Protein AF-A0A821ETH1-F1 (afdb_monomer_lite)

Secondary structure (DSSP, 8-state):
----TT-------TTSSS-HHHHHHHHHHHHHHHHHH--SHHHHHHHHHHHHHHHHHTT--HHHHHHHHHHHHHHHHHHHHHHHHHTTS--PPPP-----SHHHHHHHHHHTT-

Foldseek 3Di:
DDDDPPDPLDDAAPPDPDDPVVVLVVLLVQLLVLVVPDDDPVSSVVSLVVNLVSNVVSVDDNVSNVVSNVVSVVVNVVVVVVVVVVVVDDPDDDDDDDDPPPVVVVVVVVVVVD

pLDDT: mean 89.68, std 9.9, range [60.81, 97.56]

Structure (mmCIF, N/CA/C/O backbone):
data_AF-A0A821ETH1-F1
#
_entry.id   AF-A0A821ETH1-F1
#
loop_
_atom_site.group_PDB
_atom_site.id
_atom_site.type_symbol
_atom_site.label_atom_id
_atom_site.label_alt_id
_atom_site.label_comp_id
_atom_site.label_asym_id
_atom_site.label_entity_id
_atom_site.label_seq_id
_atom_site.pdbx_PDB_ins_code
_atom_site.Cartn_x
_atom_site.Cartn_y
_atom_site.Cartn_z
_atom_site.occupancy
_atom_site.B_iso_or_equiv
_atom_site.auth_seq_id
_atom_site.auth_comp_id
_atom_site.auth_asym_id
_atom_site.auth_atom_id
_atom_site.pdbx_PDB_model_num
ATOM 1 N N . MET A 1 1 ? 5.131 12.050 1.737 1.00 82.38 1 MET A N 1
ATOM 2 C CA . MET A 1 1 ? 5.680 11.033 2.667 1.00 82.38 1 MET A CA 1
ATOM 3 C C . MET A 1 1 ? 7.197 11.187 2.738 1.00 82.38 1 MET A C 1
ATOM 5 O O . MET A 1 1 ? 7.834 11.238 1.694 1.00 82.38 1 MET A O 1
ATOM 9 N N . TYR A 1 2 ? 7.792 11.306 3.931 1.00 88.44 2 TYR A N 1
ATOM 10 C CA . TYR A 1 2 ? 9.250 11.473 4.041 1.00 88.44 2 TYR A CA 1
ATOM 11 C C . TYR A 1 2 ? 9.997 10.188 3.641 1.00 88.44 2 TYR A C 1
ATOM 13 O O . TYR A 1 2 ? 9.621 9.086 4.049 1.00 88.44 2 TYR A O 1
ATO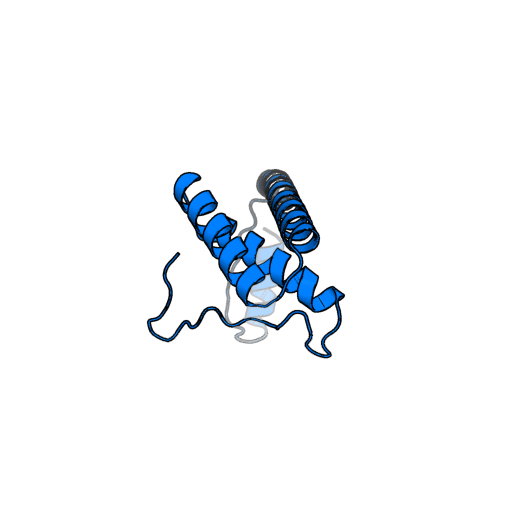M 21 N N . ARG A 1 3 ? 11.068 10.342 2.856 1.00 90.31 3 ARG A N 1
ATOM 22 C CA . ARG A 1 3 ? 11.982 9.278 2.418 1.00 90.31 3 ARG A CA 1
ATOM 23 C C . ARG A 1 3 ? 13.389 9.626 2.881 1.00 90.31 3 ARG A C 1
ATOM 25 O O . ARG A 1 3 ? 13.792 10.784 2.821 1.00 90.31 3 ARG A O 1
ATOM 32 N N . LYS A 1 4 ? 14.137 8.626 3.343 1.00 93.81 4 LYS A N 1
ATOM 33 C CA . LYS A 1 4 ? 15.552 8.811 3.683 1.00 93.81 4 LYS A CA 1
ATOM 34 C C . LYS A 1 4 ? 16.368 9.067 2.406 1.00 93.81 4 LYS A C 1
ATOM 36 O O . LYS A 1 4 ? 15.976 8.555 1.358 1.00 93.81 4 LYS A O 1
ATOM 41 N N . PRO A 1 5 ? 17.514 9.768 2.494 1.00 93.69 5 PRO A N 1
ATOM 42 C CA . PRO A 1 5 ? 18.394 9.993 1.341 1.00 93.69 5 PRO A CA 1
ATOM 43 C C . PRO A 1 5 ? 18.853 8.701 0.649 1.00 93.69 5 PRO A C 1
ATOM 45 O O . PRO A 1 5 ? 19.085 8.687 -0.549 1.00 93.69 5 PRO A O 1
ATOM 48 N N . THR A 1 6 ? 18.927 7.593 1.390 1.00 94.00 6 THR A N 1
ATOM 49 C CA . THR A 1 6 ? 19.308 6.266 0.885 1.00 94.00 6 THR A CA 1
ATOM 50 C C . THR A 1 6 ? 18.164 5.495 0.218 1.00 94.00 6 THR A C 1
ATOM 52 O O . THR A 1 6 ? 18.338 4.341 -0.170 1.00 94.00 6 THR A O 1
ATOM 55 N N . HIS A 1 7 ? 16.965 6.073 0.109 1.00 92.81 7 HIS A N 1
ATOM 56 C CA . HIS A 1 7 ? 15.826 5.378 -0.476 1.00 92.81 7 HIS A CA 1
ATOM 57 C C . HIS A 1 7 ? 15.923 5.336 -2.006 1.00 92.81 7 HIS A C 1
ATOM 59 O O . HIS A 1 7 ? 15.648 6.321 -2.682 1.00 92.81 7 HIS A O 1
ATOM 65 N N . THR A 1 8 ? 16.248 4.163 -2.544 1.00 92.75 8 THR A N 1
ATOM 66 C CA . THR A 1 8 ? 16.438 3.935 -3.987 1.00 92.75 8 THR A CA 1
ATOM 67 C C . THR A 1 8 ? 15.143 3.669 -4.758 1.00 92.75 8 THR A C 1
ATOM 69 O O . THR A 1 8 ? 15.150 3.671 -5.983 1.00 92.75 8 THR A O 1
ATOM 72 N N . GLY A 1 9 ? 14.028 3.396 -4.071 1.00 91.19 9 GLY A N 1
ATOM 73 C CA . GLY A 1 9 ? 12.781 2.962 -4.717 1.00 91.19 9 GLY A CA 1
ATOM 74 C C . GLY A 1 9 ? 12.826 1.531 -5.276 1.00 91.19 9 GLY A C 1
ATOM 75 O O . GLY A 1 9 ? 11.921 1.122 -6.004 1.00 91.19 9 GLY A O 1
ATOM 76 N N . LEU A 1 10 ? 13.855 0.751 -4.935 1.00 94.25 10 LEU A N 1
ATOM 77 C CA . LEU A 1 10 ? 13.930 -0.656 -5.307 1.00 94.25 10 LEU A CA 1
ATOM 78 C C . LEU A 1 10 ? 13.005 -1.491 -4.411 1.00 94.25 10 LEU A C 1
ATOM 80 O O . LEU A 1 10 ? 13.114 -1.474 -3.183 1.00 94.25 10 LEU A O 1
ATOM 84 N N . TYR A 1 11 ? 12.102 -2.232 -5.042 1.00 95.06 11 TYR A N 1
ATOM 85 C CA . TYR A 1 11 ? 11.234 -3.221 -4.415 1.00 95.06 11 TYR A CA 1
ATOM 86 C C . TYR A 1 11 ? 11.506 -4.600 -5.032 1.00 95.06 11 TYR A C 1
ATOM 88 O O . TYR A 1 11 ? 12.459 -4.799 -5.782 1.00 95.06 11 TYR A O 1
ATOM 96 N N . LEU A 1 12 ? 10.675 -5.592 -4.705 1.00 94.81 12 LEU A N 1
ATOM 97 C CA . LEU A 1 12 ? 10.743 -6.894 -5.362 1.00 94.81 12 LEU A CA 1
ATOM 98 C C . LEU A 1 12 ? 10.455 -6.755 -6.847 1.00 94.81 12 LEU A C 1
ATOM 100 O O . LEU A 1 12 ? 9.335 -6.406 -7.206 1.00 94.81 12 LEU A O 1
ATOM 104 N N . LEU A 1 13 ? 11.426 -7.112 -7.679 1.00 96.38 13 LEU A N 1
ATOM 105 C CA . LEU A 1 13 ? 11.270 -7.130 -9.127 1.00 96.38 13 LEU A CA 1
ATOM 106 C C . LEU A 1 13 ? 10.162 -8.093 -9.555 1.00 96.38 13 LEU A C 1
ATOM 108 O O . LEU A 1 13 ? 9.985 -9.170 -8.966 1.00 96.38 13 LEU A O 1
ATOM 112 N N . TRP A 1 14 ? 9.439 -7.734 -10.613 1.00 96.31 14 TRP A N 1
ATOM 113 C CA . TRP A 1 14 ? 8.376 -8.572 -11.161 1.00 96.31 14 TRP A CA 1
ATOM 114 C C . TRP A 1 14 ? 8.877 -9.939 -11.642 1.00 96.31 14 TRP A C 1
ATOM 116 O O . TRP A 1 14 ? 8.176 -10.936 -11.443 1.00 96.31 14 TRP A O 1
ATOM 126 N N . ASP A 1 15 ? 10.099 -10.012 -12.163 1.00 95.00 15 ASP A N 1
ATOM 127 C CA . ASP A 1 15 ? 10.691 -11.240 -12.714 1.00 95.00 15 ASP A CA 1
ATOM 128 C C . ASP A 1 15 ? 11.467 -12.071 -11.686 1.00 95.00 15 ASP A C 1
ATOM 130 O O . ASP A 1 15 ? 11.960 -13.151 -11.990 1.00 95.00 15 ASP A O 1
ATOM 134 N N . SER A 1 16 ? 11.535 -11.617 -10.430 1.00 94.88 16 SER A N 1
ATOM 135 C CA . SER A 1 16 ? 12.137 -12.413 -9.352 1.00 94.88 16 SER A CA 1
ATOM 136 C C . SER A 1 16 ? 11.401 -13.745 -9.152 1.00 94.88 16 SER A C 1
ATOM 138 O O . SER A 1 16 ? 10.183 -13.816 -9.326 1.00 94.88 16 SER A O 1
ATOM 140 N N . ASN A 1 17 ? 12.090 -14.780 -8.664 1.00 95.69 17 ASN A N 1
ATOM 141 C CA . ASN A 1 17 ? 11.487 -16.087 -8.347 1.00 95.69 17 ASN A CA 1
ATOM 142 C C . ASN A 1 17 ? 10.566 -16.071 -7.098 1.00 95.69 17 ASN A C 1
ATOM 144 O O . ASN A 1 17 ? 10.273 -17.096 -6.491 1.00 95.69 17 ASN A O 1
ATOM 148 N N . GLN A 1 18 ? 10.123 -14.892 -6.659 1.00 95.19 18 GLN A N 1
ATOM 149 C CA . GLN A 1 18 ? 9.201 -14.758 -5.541 1.00 95.19 18 GLN A CA 1
ATOM 150 C C . GLN A 1 18 ? 7.754 -14.974 -5.999 1.00 95.19 18 GLN A C 1
ATOM 152 O O . GLN A 1 18 ? 7.340 -14.534 -7.081 1.00 95.19 18 GLN A O 1
ATOM 157 N N . SER A 1 19 ? 6.961 -15.590 -5.122 1.00 95.88 19 SER A N 1
ATOM 158 C CA . SER A 1 19 ? 5.549 -15.871 -5.360 1.00 95.88 19 SER A CA 1
ATOM 159 C C . SER A 1 19 ? 4.767 -14.617 -5.775 1.00 95.88 19 SER A C 1
ATOM 161 O O . SER A 1 19 ? 4.923 -13.520 -5.225 1.00 95.88 19 SER A O 1
ATOM 163 N N . ARG A 1 20 ? 3.854 -14.783 -6.742 1.00 94.62 20 ARG A N 1
ATOM 164 C CA . ARG A 1 20 ? 2.981 -13.695 -7.219 1.00 94.62 20 ARG A CA 1
ATOM 165 C C . ARG A 1 20 ? 2.129 -13.117 -6.088 1.00 94.62 20 ARG A C 1
ATOM 167 O O . ARG A 1 20 ? 1.930 -11.907 -6.034 1.00 94.62 20 ARG A O 1
ATOM 174 N N . ARG A 1 21 ? 1.692 -13.959 -5.145 1.00 95.44 21 ARG A N 1
ATOM 175 C CA . ARG A 1 21 ? 0.920 -13.540 -3.966 1.00 95.44 21 ARG A CA 1
ATOM 176 C C . ARG A 1 21 ? 1.671 -12.508 -3.127 1.00 95.44 21 ARG A C 1
ATOM 178 O O . ARG A 1 21 ? 1.070 -11.516 -2.725 1.00 95.44 21 ARG A O 1
ATOM 185 N N . TYR A 1 22 ? 2.971 -12.704 -2.913 1.00 96.12 22 TYR A N 1
ATOM 186 C CA . TYR A 1 22 ? 3.790 -11.757 -2.160 1.00 96.12 22 TYR A CA 1
ATOM 187 C C . TYR A 1 22 ? 3.920 -10.416 -2.895 1.00 96.12 22 TYR A C 1
ATOM 189 O O . TYR A 1 22 ? 3.728 -9.360 -2.299 1.00 96.12 22 TYR A O 1
ATOM 197 N N . LYS A 1 23 ? 4.156 -10.447 -4.212 1.00 95.62 23 LYS A N 1
ATOM 198 C CA . LYS A 1 23 ? 4.240 -9.246 -5.066 1.00 95.62 23 LYS A CA 1
ATOM 199 C C . LYS A 1 23 ? 2.935 -8.441 -5.069 1.00 95.62 23 LYS A C 1
ATOM 201 O O . LYS A 1 23 ? 2.954 -7.221 -4.948 1.00 95.62 23 LYS A O 1
ATOM 206 N N . LEU A 1 24 ? 1.787 -9.118 -5.132 1.00 96.12 24 LEU A N 1
ATOM 207 C CA . LEU A 1 24 ? 0.474 -8.474 -5.007 1.00 96.12 24 LEU A CA 1
ATOM 208 C C . LEU A 1 24 ? 0.254 -7.896 -3.599 1.00 96.12 24 LEU A C 1
ATOM 210 O O . LEU A 1 24 ? -0.254 -6.785 -3.453 1.00 96.12 24 LEU A O 1
ATOM 214 N N . GLY A 1 25 ? 0.663 -8.630 -2.561 1.00 96.44 25 GLY A N 1
ATOM 215 C CA . GLY A 1 25 ? 0.620 -8.171 -1.171 1.00 96.44 25 GLY A CA 1
ATOM 216 C C . GLY A 1 25 ? 1.489 -6.938 -0.915 1.00 96.44 25 GLY A C 1
ATOM 217 O O . GLY A 1 25 ? 1.092 -6.057 -0.149 1.00 96.44 25 GLY A O 1
ATOM 218 N N . LEU A 1 26 ? 2.628 -6.826 -1.604 1.00 96.81 26 LEU A N 1
ATOM 219 C CA . LEU A 1 26 ? 3.502 -5.656 -1.552 1.00 96.81 26 LEU A CA 1
ATOM 220 C C . LEU A 1 26 ? 2.772 -4.400 -2.035 1.00 96.81 26 LEU A C 1
ATOM 222 O O . LEU A 1 26 ? 2.765 -3.400 -1.320 1.00 96.81 26 LEU A O 1
ATOM 226 N N . ILE A 1 27 ? 2.091 -4.462 -3.186 1.00 97.25 27 ILE A N 1
ATOM 227 C CA . ILE A 1 27 ? 1.330 -3.318 -3.718 1.00 97.25 27 ILE A CA 1
ATOM 228 C C . ILE A 1 27 ? 0.264 -2.877 -2.709 1.00 97.25 27 ILE A C 1
ATOM 230 O O . ILE A 1 27 ? 0.203 -1.701 -2.353 1.00 97.25 27 ILE A O 1
ATOM 234 N N . LYS A 1 28 ? -0.522 -3.825 -2.182 1.00 96.38 28 LYS A N 1
ATOM 235 C CA . LYS A 1 28 ? -1.565 -3.540 -1.179 1.00 96.38 28 LYS A CA 1
ATOM 236 C C . LYS A 1 28 ? -0.988 -2.864 0.058 1.00 96.38 28 LYS A C 1
ATOM 238 O O . LYS A 1 28 ? -1.514 -1.853 0.508 1.00 96.38 28 LYS A O 1
ATOM 243 N N . THR A 1 29 ? 0.112 -3.397 0.582 1.00 95.94 29 THR A N 1
ATOM 244 C CA . THR A 1 29 ? 0.784 -2.858 1.771 1.00 95.94 29 THR A CA 1
ATOM 245 C C . THR A 1 29 ? 1.268 -1.427 1.546 1.00 95.94 29 THR A C 1
ATOM 247 O O . THR A 1 29 ? 1.082 -0.576 2.415 1.00 95.94 29 THR A O 1
ATOM 250 N N . LEU A 1 30 ? 1.851 -1.134 0.379 1.00 96.19 30 LEU A N 1
ATOM 251 C CA . LEU A 1 30 ? 2.309 0.216 0.043 1.00 96.19 30 LEU A CA 1
ATOM 252 C C . LEU A 1 30 ? 1.140 1.201 -0.060 1.00 96.19 30 LEU A C 1
ATOM 254 O O . LEU A 1 30 ? 1.224 2.296 0.490 1.00 96.19 30 LEU A O 1
ATOM 258 N N . VAL A 1 31 ? 0.028 0.795 -0.673 1.00 96.75 31 VAL A N 1
ATOM 259 C CA . VAL A 1 31 ? -1.190 1.615 -0.765 1.00 96.75 31 VAL A CA 1
ATOM 260 C C . VAL A 1 31 ? -1.762 1.885 0.627 1.00 96.75 31 VAL A C 1
ATOM 262 O O . VAL A 1 31 ? -1.963 3.040 0.993 1.00 96.75 31 VAL A O 1
ATOM 265 N N . ILE A 1 32 ? -1.926 0.846 1.454 1.00 94.94 32 ILE A N 1
ATOM 266 C CA . ILE A 1 32 ? -2.368 0.978 2.853 1.00 94.94 32 ILE A CA 1
ATOM 267 C C . ILE A 1 32 ? -1.475 1.952 3.618 1.00 94.94 32 ILE A C 1
ATOM 269 O O . ILE A 1 32 ? -1.969 2.814 4.345 1.00 94.94 32 ILE A O 1
ATOM 273 N N . ARG A 1 33 ? -0.158 1.857 3.432 1.00 94.81 33 ARG A N 1
ATOM 274 C CA . ARG A 1 33 ? 0.798 2.760 4.065 1.00 94.81 33 ARG A CA 1
ATOM 275 C C . ARG A 1 33 ? 0.612 4.212 3.616 1.00 94.81 33 ARG A C 1
ATOM 277 O O . ARG A 1 33 ? 0.654 5.089 4.474 1.00 94.81 33 ARG A O 1
ATOM 284 N N . ILE A 1 34 ? 0.392 4.474 2.326 1.00 95.88 34 ILE A N 1
ATOM 285 C CA . ILE A 1 34 ? 0.177 5.836 1.803 1.00 95.88 34 ILE A CA 1
ATOM 286 C C . ILE A 1 34 ? -1.030 6.484 2.486 1.00 95.88 34 ILE A C 1
ATOM 288 O O . ILE A 1 34 ? -0.889 7.561 3.061 1.00 95.88 34 ILE A O 1
ATOM 292 N N . TYR A 1 35 ? -2.177 5.802 2.504 1.00 94.19 35 TYR A N 1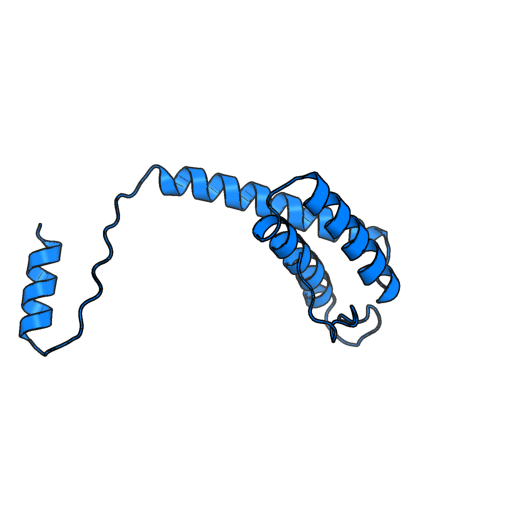
ATOM 293 C CA . TYR A 1 35 ? -3.401 6.328 3.120 1.00 94.19 35 TYR A CA 1
ATOM 294 C C . TYR A 1 35 ? -3.306 6.488 4.638 1.00 94.19 35 TYR A C 1
ATOM 296 O O . TYR A 1 35 ? -3.980 7.340 5.204 1.00 94.19 35 TYR A O 1
ATOM 304 N N . ARG A 1 36 ? -2.494 5.670 5.317 1.00 91.75 36 ARG A N 1
ATOM 305 C CA . ARG A 1 36 ? -2.297 5.789 6.769 1.00 91.75 36 ARG A CA 1
ATOM 306 C C . ARG A 1 36 ? -1.352 6.920 7.160 1.00 91.75 36 ARG A C 1
ATOM 308 O O . ARG A 1 36 ? -1.465 7.419 8.271 1.00 91.75 36 ARG A O 1
ATOM 315 N N . LEU A 1 37 ? -0.395 7.271 6.300 1.00 92.62 37 LEU A N 1
ATOM 316 C CA . LEU A 1 37 ? 0.621 8.283 6.602 1.00 92.62 37 LEU A CA 1
ATOM 317 C C . LEU A 1 37 ? 0.278 9.672 6.062 1.00 92.62 37 LEU A C 1
ATOM 319 O O . LEU A 1 37 ? 0.745 10.662 6.616 1.00 92.62 37 LEU A O 1
ATOM 323 N N . CYS A 1 38 ? -0.464 9.758 4.960 1.00 92.19 38 CYS A N 1
ATOM 324 C CA . CYS A 1 38 ? -0.763 11.028 4.308 1.00 92.19 38 CYS A CA 1
ATOM 325 C C . CYS A 1 38 ? -2.121 11.560 4.770 1.00 92.19 38 CYS A C 1
ATOM 327 O O . CYS A 1 38 ? -3.117 10.845 4.715 1.00 92.19 38 CYS A O 1
ATOM 329 N N . SER A 1 39 ? -2.161 12.830 5.175 1.00 89.19 39 SER A N 1
ATOM 330 C CA . SER A 1 39 ? -3.380 13.451 5.710 1.00 89.19 39 SER A CA 1
ATOM 331 C C . SER A 1 39 ? -4.274 14.072 4.635 1.00 89.19 39 SER A C 1
ATOM 333 O O . SER A 1 39 ? -5.490 14.107 4.800 1.00 89.19 39 SER A O 1
ATOM 335 N N . THR A 1 40 ? -3.701 14.574 3.536 1.00 93.69 40 THR A N 1
ATOM 336 C CA . THR A 1 40 ? -4.455 15.268 2.480 1.00 93.69 40 THR A CA 1
ATOM 337 C C . THR A 1 40 ? -4.578 14.425 1.216 1.00 93.69 40 THR A C 1
ATOM 339 O O . THR A 1 40 ? -3.682 13.657 0.854 1.00 93.69 40 THR A O 1
ATOM 342 N N . LYS A 1 41 ? -5.698 14.597 0.507 1.00 92.56 41 LYS A N 1
ATOM 343 C CA . LYS A 1 41 ? -6.001 13.854 -0.724 1.00 92.56 41 LYS A CA 1
ATOM 344 C C . LYS A 1 41 ? -5.007 14.148 -1.851 1.00 92.56 41 LYS A C 1
ATOM 346 O O . LYS A 1 41 ? -4.651 13.243 -2.597 1.00 92.56 41 LYS A O 1
ATOM 351 N N . GLU A 1 42 ? -4.528 15.383 -1.947 1.00 94.25 42 GLU A N 1
ATOM 352 C CA . GLU A 1 42 ? -3.525 15.791 -2.938 1.00 94.25 42 GLU A CA 1
ATOM 353 C C . GLU A 1 42 ? -2.198 15.054 -2.737 1.00 94.25 42 GLU A C 1
ATOM 355 O O . GLU A 1 42 ? -1.660 14.476 -3.680 1.00 94.25 42 GLU A O 1
ATOM 360 N N . ILE A 1 43 ? -1.710 14.985 -1.492 1.00 94.44 43 ILE A N 1
ATOM 361 C CA . ILE A 1 43 ? -0.484 14.248 -1.163 1.00 94.44 43 ILE A CA 1
ATOM 362 C C . ILE A 1 43 ? -0.674 12.755 -1.442 1.00 94.44 43 ILE A C 1
ATOM 364 O O . ILE A 1 43 ? 0.231 12.120 -1.979 1.00 94.44 43 ILE A O 1
ATOM 368 N N . ILE A 1 44 ? -1.846 12.196 -1.124 1.00 95.69 44 ILE A N 1
ATOM 369 C CA . ILE A 1 44 ? -2.165 10.795 -1.432 1.00 95.69 44 ILE A CA 1
ATOM 370 C C . ILE A 1 44 ? -2.072 10.537 -2.938 1.00 95.69 44 ILE A C 1
ATOM 372 O O . ILE A 1 44 ? -1.412 9.583 -3.340 1.00 95.69 44 ILE A O 1
ATOM 376 N N . ASN A 1 45 ? -2.687 11.381 -3.767 1.00 95.69 45 ASN A N 1
ATOM 377 C CA . ASN A 1 45 ? -2.657 11.219 -5.221 1.00 95.69 45 ASN A CA 1
ATOM 378 C C . ASN A 1 45 ? -1.224 11.291 -5.765 1.00 95.69 45 ASN A C 1
ATOM 380 O O . ASN A 1 45 ? -0.808 10.400 -6.504 1.00 95.69 45 ASN A O 1
ATOM 384 N N . ASN A 1 46 ? -0.445 12.279 -5.316 1.00 95.94 46 ASN A N 1
ATOM 385 C CA . ASN A 1 46 ? 0.959 12.426 -5.704 1.00 95.94 46 ASN A CA 1
ATOM 386 C C . ASN A 1 46 ? 1.792 11.191 -5.320 1.00 95.94 46 ASN A C 1
ATOM 388 O O . ASN A 1 46 ? 2.622 10.720 -6.099 1.00 95.94 46 ASN A O 1
ATOM 392 N N . GLU A 1 47 ? 1.562 10.631 -4.129 1.00 96.19 47 GLU A N 1
ATOM 393 C CA . GLU A 1 47 ? 2.255 9.423 -3.675 1.00 96.19 47 GLU A CA 1
ATOM 394 C C . GLU A 1 47 ? 1.797 8.160 -4.416 1.00 96.19 47 GLU A C 1
ATOM 396 O O . GLU A 1 47 ? 2.621 7.286 -4.687 1.00 96.19 47 GLU A O 1
ATOM 401 N N . LEU A 1 48 ? 0.519 8.055 -4.792 1.00 96.56 48 LEU A N 1
ATOM 402 C CA . LEU A 1 48 ? 0.020 6.957 -5.625 1.00 96.56 48 LEU A CA 1
ATOM 403 C C . LEU A 1 48 ? 0.614 7.005 -7.036 1.00 96.56 48 LEU A C 1
ATOM 405 O O . LEU A 1 48 ? 0.974 5.961 -7.580 1.00 96.56 48 LEU A O 1
ATOM 409 N N . ASP A 1 49 ? 0.771 8.191 -7.617 1.00 96.62 49 ASP A N 1
ATOM 410 C CA . ASP A 1 49 ? 1.413 8.352 -8.924 1.00 96.62 49 ASP A CA 1
ATOM 411 C C . ASP A 1 49 ? 2.901 8.021 -8.875 1.00 96.62 49 ASP A C 1
ATOM 413 O O . ASP A 1 49 ? 3.425 7.340 -9.762 1.00 96.62 49 ASP A O 1
ATOM 417 N N . LEU A 1 50 ? 3.583 8.422 -7.804 1.00 96.00 50 LEU A N 1
ATOM 418 C CA . LEU A 1 50 ? 4.962 8.019 -7.575 1.00 96.00 50 LEU A CA 1
ATOM 419 C C . LEU A 1 50 ? 5.081 6.504 -7.366 1.00 96.00 50 LEU A C 1
ATOM 421 O O . LEU A 1 50 ? 5.978 5.880 -7.926 1.00 96.00 50 LEU A O 1
ATOM 425 N N . LEU A 1 51 ? 4.156 5.887 -6.627 1.00 96.50 51 LEU A N 1
ATOM 426 C CA . LEU A 1 51 ? 4.104 4.435 -6.464 1.00 96.50 51 LEU A CA 1
ATOM 427 C C . LEU A 1 51 ? 3.916 3.722 -7.810 1.00 96.50 51 LEU A C 1
ATOM 429 O O . LEU A 1 51 ? 4.604 2.735 -8.064 1.00 96.50 51 LEU A O 1
ATOM 433 N N . ARG A 1 52 ? 3.034 4.227 -8.683 1.00 97.25 52 ARG A N 1
ATOM 434 C CA . ARG A 1 52 ? 2.844 3.691 -10.041 1.00 97.25 52 ARG A CA 1
ATOM 435 C C . ARG A 1 52 ? 4.152 3.717 -10.824 1.00 97.25 52 ARG A C 1
ATOM 437 O O . ARG A 1 52 ? 4.559 2.675 -11.324 1.00 97.25 52 ARG A O 1
ATOM 444 N N . LYS A 1 53 ? 4.837 4.865 -10.866 1.00 96.75 53 LYS A N 1
ATOM 445 C CA . LYS A 1 53 ? 6.136 5.010 -11.548 1.00 96.75 53 LYS A CA 1
ATOM 446 C C . LYS A 1 53 ? 7.175 4.038 -10.992 1.00 96.75 53 LYS A C 1
ATOM 448 O O . LYS A 1 53 ? 7.819 3.323 -11.751 1.00 96.75 53 LYS A O 1
ATOM 453 N N . THR A 1 54 ? 7.286 3.953 -9.669 1.00 96.75 54 THR A N 1
ATOM 454 C CA . THR A 1 54 ? 8.242 3.055 -9.018 1.00 96.75 54 THR A CA 1
ATOM 455 C C . THR A 1 54 ? 7.948 1.588 -9.331 1.00 96.75 54 THR A C 1
ATOM 457 O O . THR A 1 54 ? 8.866 0.844 -9.657 1.00 96.75 54 THR A O 1
ATOM 460 N N . LEU A 1 55 ? 6.688 1.148 -9.289 1.00 97.31 55 LEU A N 1
ATOM 461 C CA . LEU A 1 55 ? 6.328 -0.235 -9.623 1.00 97.31 55 LEU A CA 1
ATOM 462 C C . LEU A 1 55 ? 6.569 -0.558 -11.104 1.00 97.31 55 LEU A C 1
ATOM 464 O O . LEU A 1 55 ? 7.074 -1.639 -11.400 1.00 97.31 55 LEU A O 1
ATOM 468 N N . THR A 1 56 ? 6.288 0.378 -12.014 1.00 97.31 56 THR A N 1
ATOM 469 C CA . THR A 1 56 ? 6.635 0.234 -13.435 1.00 97.31 56 THR A CA 1
ATOM 470 C C . THR A 1 56 ? 8.144 0.056 -13.615 1.00 97.31 56 THR A C 1
ATOM 472 O O . THR A 1 56 ? 8.566 -0.864 -14.308 1.00 97.31 56 THR A O 1
ATOM 475 N N . ASN A 1 57 ? 8.966 0.845 -12.913 1.00 96.88 57 ASN A N 1
ATOM 476 C CA . ASN A 1 57 ? 10.429 0.709 -12.942 1.00 96.88 57 ASN A CA 1
ATOM 477 C C . ASN A 1 57 ? 10.919 -0.632 -12.365 1.00 96.88 57 ASN A C 1
ATOM 479 O O . ASN A 1 57 ? 11.964 -1.130 -12.765 1.00 96.88 57 ASN A O 1
ATOM 483 N N . ASN A 1 58 ? 10.160 -1.242 -11.449 1.00 96.44 58 ASN A N 1
ATOM 484 C CA . ASN A 1 58 ? 10.430 -2.582 -10.914 1.00 96.44 58 ASN A CA 1
ATOM 485 C C . ASN A 1 58 ? 9.870 -3.718 -11.812 1.00 96.44 58 ASN A C 1
ATOM 487 O O . ASN A 1 58 ? 9.855 -4.881 -11.398 1.00 96.44 58 ASN A O 1
ATOM 491 N N . GLY A 1 59 ? 9.384 -3.397 -13.018 1.00 96.94 59 GLY A N 1
ATOM 492 C CA . GLY A 1 59 ? 8.929 -4.355 -14.032 1.00 96.94 59 GLY A CA 1
ATOM 493 C C . GLY A 1 59 ? 7.480 -4.826 -13.887 1.00 96.94 59 GLY A C 1
ATOM 494 O O . GLY A 1 59 ? 7.079 -5.786 -14.539 1.00 96.94 59 GLY A O 1
ATOM 495 N N . TYR A 1 60 ? 6.671 -4.204 -13.023 1.00 97.56 60 TYR A N 1
ATOM 496 C CA . TYR A 1 60 ? 5.292 -4.654 -12.819 1.00 97.56 60 TYR A CA 1
ATOM 497 C C . TYR A 1 60 ? 4.401 -4.288 -14.017 1.00 97.56 60 TYR A C 1
ATOM 499 O O . TYR A 1 60 ? 4.370 -3.124 -14.421 1.00 97.56 60 TYR A O 1
ATOM 507 N N . PRO A 1 61 ? 3.588 -5.229 -14.534 1.00 96.88 61 PRO A N 1
ATOM 508 C CA . PRO A 1 61 ? 2.627 -4.929 -15.586 1.00 96.88 61 PRO A CA 1
ATOM 509 C C . PRO A 1 61 ? 1.573 -3.899 -15.137 1.00 96.88 61 PRO A C 1
ATOM 511 O O . PRO A 1 61 ? 1.049 -3.995 -14.020 1.00 96.88 61 PRO A O 1
ATOM 514 N N . PRO A 1 62 ? 1.160 -2.965 -16.013 1.00 96.56 62 PRO A N 1
ATOM 515 C CA . PRO A 1 62 ? 0.285 -1.848 -15.644 1.00 96.56 62 PRO A CA 1
ATOM 516 C C . PRO A 1 62 ? -1.093 -2.297 -15.140 1.00 96.56 62 PRO A C 1
ATOM 518 O O . PRO A 1 62 ? -1.645 -1.709 -14.207 1.00 96.56 62 PRO A O 1
ATOM 521 N N . HIS A 1 63 ? -1.637 -3.381 -15.700 1.00 96.31 63 HIS A N 1
ATOM 522 C CA . HIS A 1 63 ? -2.919 -3.944 -15.269 1.00 96.31 63 HIS A CA 1
ATOM 523 C C . HIS A 1 63 ? -2.863 -4.484 -13.829 1.00 96.31 63 HIS A C 1
ATOM 525 O O . HIS A 1 63 ? -3.830 -4.350 -13.078 1.00 96.31 63 HIS A O 1
ATOM 531 N N . ILE A 1 64 ? -1.715 -5.030 -13.413 1.00 96.38 64 ILE A N 1
ATOM 532 C CA . ILE A 1 64 ? -1.496 -5.551 -12.058 1.00 96.38 64 ILE A CA 1
ATOM 533 C C . ILE A 1 64 ? -1.353 -4.411 -11.064 1.00 96.38 64 ILE A C 1
ATOM 535 O O . ILE A 1 64 ? -1.944 -4.466 -9.987 1.00 96.38 64 ILE A O 1
ATOM 539 N N . ILE A 1 65 ? -0.619 -3.362 -11.440 1.00 97.50 65 ILE A N 1
ATOM 540 C CA . ILE A 1 65 ? -0.482 -2.153 -10.624 1.00 97.50 65 ILE A CA 1
ATOM 541 C C . ILE A 1 65 ? -1.863 -1.544 -10.373 1.00 97.50 65 ILE A C 1
ATOM 543 O O . ILE A 1 65 ? -2.240 -1.335 -9.221 1.00 97.50 65 ILE A O 1
ATOM 547 N N . LYS A 1 66 ? -2.648 -1.319 -11.436 1.00 97.12 66 LYS A N 1
ATOM 548 C CA . LYS A 1 66 ? -4.001 -0.753 -11.334 1.00 97.12 66 LYS A CA 1
ATOM 549 C C . LYS A 1 66 ? -4.883 -1.589 -10.408 1.00 97.12 66 LYS A C 1
ATOM 551 O O . LYS A 1 66 ? -5.460 -1.048 -9.469 1.00 97.12 66 LYS A O 1
ATOM 556 N N . ARG A 1 67 ? -4.927 -2.906 -10.630 1.00 96.94 67 ARG A N 1
ATOM 557 C CA . ARG A 1 67 ? -5.703 -3.838 -9.806 1.00 96.94 67 ARG A CA 1
ATOM 558 C C . ARG A 1 67 ? -5.272 -3.805 -8.338 1.00 96.94 67 ARG A C 1
ATOM 560 O O . ARG A 1 67 ? -6.121 -3.693 -7.461 1.00 96.94 67 ARG A O 1
ATOM 567 N N . GLY A 1 68 ? -3.971 -3.878 -8.066 1.00 96.25 68 GLY A N 1
ATOM 568 C CA . GLY A 1 68 ? -3.441 -3.882 -6.702 1.00 96.25 68 GLY A CA 1
ATOM 569 C C . GLY A 1 68 ? -3.732 -2.587 -5.942 1.00 96.25 68 GLY A C 1
ATOM 570 O O . GLY A 1 68 ? -4.032 -2.642 -4.750 1.00 96.25 68 GLY A O 1
ATOM 571 N N . ILE A 1 69 ? -3.709 -1.440 -6.632 1.00 96.94 69 ILE A N 1
ATOM 572 C CA . ILE A 1 69 ? -4.096 -0.147 -6.053 1.00 96.94 69 ILE A CA 1
ATOM 573 C C . ILE A 1 69 ? -5.579 -0.144 -5.687 1.00 96.94 69 ILE A C 1
ATOM 575 O O . ILE A 1 69 ? -5.909 0.135 -4.538 1.00 96.94 69 ILE A O 1
ATOM 579 N N . THR A 1 70 ? -6.462 -0.532 -6.610 1.00 96.69 70 THR A N 1
ATOM 580 C CA . THR A 1 70 ? -7.907 -0.597 -6.344 1.00 96.69 70 THR A CA 1
ATOM 581 C C . THR A 1 70 ? -8.232 -1.544 -5.187 1.00 96.69 70 THR A C 1
ATOM 583 O O . THR A 1 70 ? -9.000 -1.188 -4.297 1.00 96.69 70 THR A O 1
ATOM 586 N N . GLU A 1 71 ? -7.611 -2.726 -5.145 1.00 95.81 71 GLU A N 1
ATOM 587 C CA . GLU A 1 71 ? -7.785 -3.669 -4.035 1.00 95.81 71 GLU A CA 1
ATOM 588 C C . GLU A 1 71 ? -7.306 -3.074 -2.698 1.00 95.81 71 GLU A C 1
ATOM 590 O O . GLU A 1 71 ? -7.981 -3.229 -1.681 1.00 95.81 71 GLU A O 1
ATOM 595 N N . GLY A 1 72 ? -6.173 -2.363 -2.687 1.00 95.19 72 GLY A N 1
ATOM 596 C CA . GLY A 1 72 ? -5.669 -1.669 -1.498 1.00 95.19 72 GLY A CA 1
ATOM 597 C C . GLY A 1 72 ? -6.613 -0.567 -1.003 1.00 95.19 72 GLY A C 1
ATOM 598 O O . GLY A 1 72 ? -6.903 -0.497 0.190 1.00 95.19 72 GLY A O 1
ATOM 599 N N . GLU A 1 73 ? -7.140 0.255 -1.911 1.00 94.69 73 GLU A N 1
ATOM 600 C CA . GLU A 1 73 ? -8.099 1.321 -1.595 1.00 94.69 73 GLU A CA 1
ATOM 601 C C . GLU A 1 73 ? -9.400 0.780 -0.991 1.00 94.69 73 GLU A C 1
ATOM 603 O O . GLU A 1 73 ? -9.919 1.351 -0.029 1.00 94.69 73 GLU A O 1
ATOM 608 N N . ILE A 1 74 ? -9.922 -0.327 -1.530 1.00 94.88 74 ILE A N 1
ATOM 609 C CA . ILE A 1 74 ? -11.119 -0.991 -0.997 1.00 94.88 74 ILE A CA 1
ATOM 610 C C . ILE A 1 74 ? -10.856 -1.474 0.432 1.00 94.88 74 ILE A C 1
ATOM 612 O O . ILE A 1 74 ? -11.643 -1.164 1.324 1.00 94.88 74 ILE A O 1
ATOM 616 N N . LEU A 1 75 ? -9.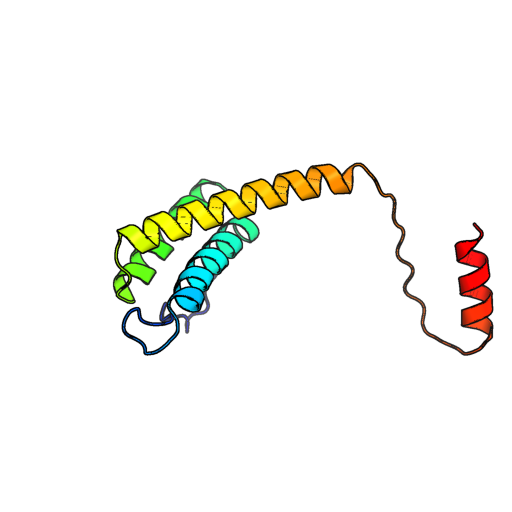726 -2.149 0.674 1.00 93.62 75 LEU A N 1
ATOM 617 C CA . LEU A 1 75 ? -9.365 -2.650 2.006 1.00 93.62 75 LEU A CA 1
ATOM 618 C C . LEU A 1 75 ? -9.321 -1.535 3.059 1.00 93.62 75 LEU A C 1
ATOM 620 O O . LEU A 1 75 ? -9.832 -1.705 4.164 1.00 93.62 75 LEU A O 1
ATOM 624 N N . ILE A 1 76 ? -8.753 -0.379 2.717 1.00 91.81 76 ILE A N 1
ATOM 625 C CA . ILE A 1 76 ? -8.664 0.780 3.621 1.00 91.81 76 ILE A CA 1
ATOM 626 C C . ILE A 1 76 ? -10.047 1.344 3.933 1.00 91.81 76 ILE A C 1
ATOM 628 O O . ILE A 1 76 ? -10.340 1.656 5.089 1.00 91.81 76 ILE A O 1
ATOM 632 N N . LYS A 1 77 ? -10.915 1.448 2.920 1.00 89.88 77 LYS A N 1
ATOM 633 C CA . LYS A 1 77 ? -12.298 1.895 3.112 1.00 89.88 77 LYS A CA 1
ATOM 634 C C . LYS A 1 77 ? -13.049 0.941 4.037 1.00 89.88 77 LYS A C 1
ATOM 636 O O . LYS A 1 77 ? -13.650 1.411 5.002 1.00 89.88 77 LYS A O 1
ATOM 641 N N . THR A 1 78 ? -12.942 -0.369 3.821 1.00 89.69 78 THR A N 1
ATOM 642 C CA . THR A 1 78 ? -13.556 -1.378 4.695 1.00 89.69 78 THR A CA 1
ATOM 643 C C . THR A 1 78 ? -13.029 -1.270 6.127 1.00 89.69 78 THR A C 1
ATOM 645 O O . THR A 1 78 ? -13.827 -1.145 7.048 1.00 89.69 78 THR A O 1
ATOM 648 N N . MET A 1 79 ? -11.707 -1.184 6.330 1.00 85.00 79 MET A N 1
ATOM 649 C CA . MET A 1 79 ? -11.107 -1.007 7.664 1.00 85.00 79 MET A CA 1
ATOM 650 C C . MET A 1 79 ? -11.605 0.255 8.384 1.00 85.00 79 MET A C 1
ATOM 652 O O . MET A 1 79 ? -11.799 0.244 9.599 1.00 85.00 79 MET A O 1
ATOM 656 N N . SER A 1 80 ? -11.822 1.350 7.650 1.00 81.75 80 SER A N 1
ATOM 657 C CA . SER A 1 80 ? -12.347 2.594 8.223 1.00 81.75 80 SER A CA 1
ATOM 658 C C . SER A 1 80 ? -13.805 2.464 8.685 1.00 81.75 80 SER A C 1
ATOM 660 O O . SER A 1 80 ? -14.189 3.069 9.685 1.00 81.75 80 SER A O 1
ATOM 662 N N . GLN A 1 81 ? -14.607 1.651 7.991 1.00 76.88 81 GLN A N 1
ATOM 663 C CA . GLN A 1 81 ? -15.992 1.358 8.363 1.00 76.88 81 GLN A CA 1
ATOM 664 C C . GLN A 1 81 ? -16.051 0.455 9.597 1.00 76.88 81 GLN A C 1
ATOM 666 O O . GLN A 1 81 ? -16.809 0.754 10.517 1.00 76.88 81 GLN A O 1
ATOM 671 N N . THR A 1 82 ? -15.209 -0.583 9.664 1.00 74.12 82 THR A N 1
ATOM 672 C CA . THR A 1 82 ? -15.124 -1.471 10.834 1.00 74.12 82 THR A CA 1
ATOM 673 C C . THR A 1 82 ? -14.703 -0.702 12.085 1.00 74.12 82 THR A C 1
ATOM 675 O O . THR A 1 82 ? -15.375 -0.801 13.105 1.00 74.12 82 THR A O 1
ATOM 678 N N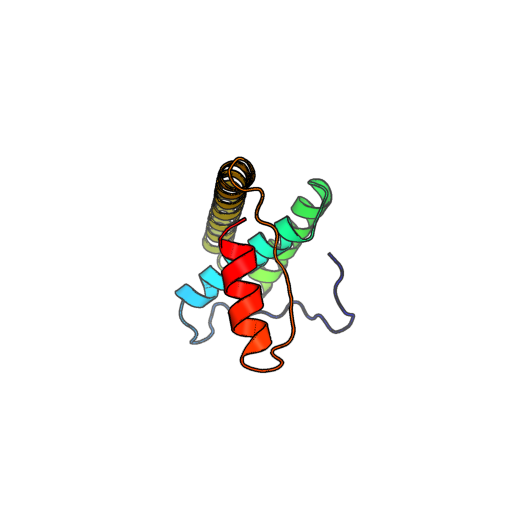 . LYS A 1 83 ? -13.683 0.169 11.995 1.00 67.88 83 LYS A N 1
ATOM 679 C CA . LYS A 1 83 ? -13.274 1.026 13.123 1.00 67.88 83 LYS A CA 1
ATOM 680 C C . LYS A 1 83 ? -14.394 1.934 13.627 1.00 67.88 83 LYS A C 1
ATOM 682 O O . LYS A 1 83 ? -14.615 2.016 14.826 1.00 67.88 83 LYS A O 1
ATOM 687 N N . LYS A 1 84 ? -15.143 2.578 12.722 1.00 62.50 84 LYS A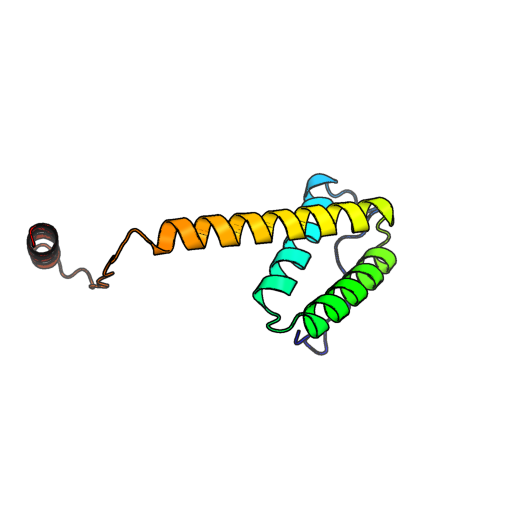 N 1
ATOM 688 C CA . LYS A 1 84 ? -16.297 3.414 13.103 1.00 62.50 84 LYS A CA 1
ATOM 689 C C . LYS 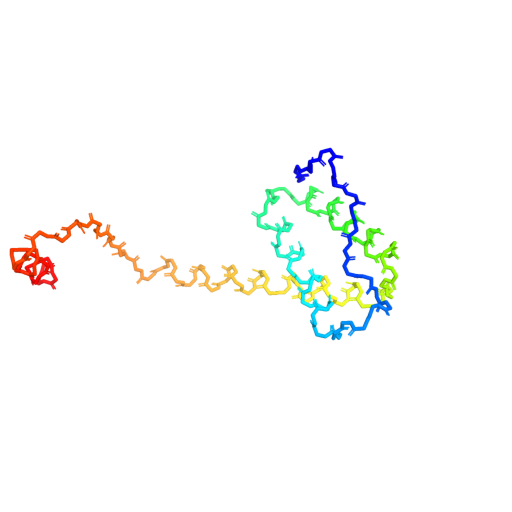A 1 84 ? -17.421 2.617 13.776 1.00 62.50 84 LYS A C 1
ATOM 691 O O . LYS A 1 84 ? -18.199 3.206 14.523 1.00 62.50 84 LYS A O 1
ATOM 696 N N . ALA A 1 85 ? -17.546 1.322 13.483 1.00 62.66 85 ALA A N 1
ATOM 697 C CA . ALA A 1 85 ? -18.502 0.437 14.143 1.00 62.66 85 ALA A CA 1
ATOM 698 C C . ALA A 1 85 ? -17.998 -0.037 15.521 1.00 62.66 85 ALA A C 1
ATOM 700 O O . ALA A 1 85 ? -18.794 -0.127 16.451 1.00 62.66 85 ALA A O 1
ATOM 701 N N . GLU A 1 86 ? -16.693 -0.285 15.670 1.00 62.94 86 GLU A N 1
ATOM 702 C CA . GLU A 1 86 ? -16.059 -0.699 16.931 1.00 62.94 86 GLU A CA 1
ATOM 703 C C . GLU A 1 86 ? -15.952 0.446 17.956 1.00 62.94 86 GLU A C 1
ATOM 705 O O . GLU A 1 86 ? -16.295 0.242 19.121 1.00 62.94 86 GLU A O 1
ATOM 710 N N . ASP A 1 87 ? -15.575 1.662 17.534 1.00 60.81 87 ASP A N 1
ATOM 711 C CA . ASP A 1 87 ? -15.447 2.843 18.415 1.00 60.81 87 ASP A CA 1
ATOM 712 C C . ASP A 1 87 ? -16.778 3.255 19.062 1.00 60.81 87 ASP A C 1
ATOM 714 O O . ASP A 1 87 ? -16.801 3.882 20.119 1.00 60.81 87 ASP A O 1
ATOM 718 N N . LYS A 1 88 ? -17.914 2.877 18.466 1.00 60.91 88 LYS A N 1
ATOM 719 C CA . LYS A 1 88 ? -19.235 3.152 19.044 1.00 60.91 88 LYS A CA 1
ATOM 720 C C . LYS A 1 88 ? -19.554 2.304 20.277 1.00 60.91 88 LYS A C 1
ATOM 722 O O . LYS A 1 88 ? -20.561 2.584 20.917 1.00 60.91 88 LYS A O 1
ATOM 727 N N . ASN A 1 89 ? -18.759 1.276 20.594 1.00 62.84 89 ASN A N 1
ATOM 728 C CA . ASN A 1 89 ? -19.227 0.204 21.469 1.00 62.84 89 ASN A CA 1
ATOM 729 C C . ASN A 1 89 ? -18.340 -0.164 22.664 1.00 62.84 89 ASN A C 1
ATOM 731 O O . ASN A 1 89 ? -18.621 -1.186 23.283 1.00 62.84 89 ASN A O 1
ATOM 735 N N . LYS A 1 90 ? -17.299 0.598 23.041 1.00 63.03 90 LYS A N 1
ATOM 736 C CA . LYS A 1 90 ? -16.471 0.202 24.200 1.00 63.03 90 LYS A CA 1
ATOM 737 C C . LYS A 1 90 ? -15.651 1.342 24.822 1.00 63.03 90 LYS A C 1
ATOM 739 O O . LYS A 1 90 ? -14.577 1.678 24.337 1.00 63.03 90 LYS A O 1
ATOM 744 N N . ASN A 1 91 ? -16.091 1.842 25.980 1.00 68.00 91 ASN A N 1
ATOM 745 C CA . ASN A 1 91 ? -15.211 2.545 26.923 1.00 68.00 91 ASN A CA 1
ATOM 746 C C . ASN A 1 91 ? -14.355 1.502 27.661 1.00 68.00 91 ASN A C 1
ATOM 748 O O . ASN A 1 91 ? -14.668 1.110 28.781 1.00 68.00 91 ASN A O 1
ATOM 752 N N . VAL A 1 92 ? -13.311 0.987 27.006 1.00 71.69 92 VAL A N 1
ATOM 753 C CA . VAL A 1 92 ? -12.348 0.074 27.644 1.00 71.69 92 VAL A CA 1
ATOM 754 C C . VAL A 1 92 ? -11.221 0.902 28.241 1.00 71.69 92 VAL A C 1
ATOM 756 O O . VAL A 1 92 ? -10.484 1.571 27.520 1.00 71.69 92 VAL A O 1
ATOM 759 N N . ILE A 1 93 ? -11.080 0.840 29.563 1.00 78.69 93 ILE A N 1
ATOM 760 C CA . ILE A 1 93 ? -9.970 1.455 30.289 1.00 78.69 93 ILE A CA 1
ATOM 761 C C . ILE A 1 93 ? -8.884 0.391 30.456 1.00 78.69 93 ILE A C 1
ATOM 763 O O . ILE A 1 93 ? -9.110 -0.646 31.078 1.00 78.69 93 ILE A O 1
ATOM 767 N N . PHE A 1 94 ? -7.703 0.632 29.887 1.00 78.31 94 PHE A N 1
ATOM 768 C CA . PHE A 1 94 ? -6.551 -0.252 30.053 1.00 78.31 94 PHE A CA 1
ATOM 769 C C . PHE A 1 94 ? -5.714 0.198 31.254 1.00 78.31 94 PHE A C 1
ATOM 771 O O . PHE A 1 94 ? -5.169 1.300 31.253 1.00 78.31 94 PHE A O 1
ATOM 778 N N . PHE A 1 95 ? -5.557 -0.674 32.251 1.00 79.56 95 PHE A N 1
ATOM 779 C CA . PHE A 1 95 ? -4.625 -0.470 33.361 1.00 79.56 95 PHE A CA 1
ATOM 780 C C . PHE A 1 95 ? -3.345 -1.267 33.113 1.00 79.56 95 PHE A C 1
ATOM 782 O O . PHE A 1 95 ? -3.385 -2.484 32.947 1.00 79.56 95 PHE A O 1
ATOM 789 N N . THR A 1 96 ? -2.197 -0.588 33.104 1.00 83.19 96 THR A N 1
ATOM 790 C CA . THR A 1 96 ? -0.889 -1.258 33.077 1.00 83.19 96 THR A CA 1
ATOM 791 C C . THR A 1 96 ? -0.326 -1.269 34.489 1.00 83.19 96 THR A C 1
ATOM 793 O O . THR A 1 96 ? 0.041 -0.220 35.015 1.00 83.19 96 THR A O 1
ATOM 796 N N . ILE A 1 97 ? -0.254 -2.447 35.105 1.00 83.81 97 ILE A N 1
ATOM 797 C CA . ILE A 1 97 ? 0.346 -2.639 36.428 1.00 83.81 97 ILE A CA 1
ATOM 798 C C . ILE A 1 97 ? 1.479 -3.660 36.351 1.00 83.81 97 ILE A C 1
ATOM 800 O O . ILE A 1 97 ? 1.424 -4.615 35.577 1.00 83.81 97 ILE A O 1
ATOM 804 N N . LYS A 1 98 ? 2.526 -3.450 37.151 1.00 88.25 98 LYS A N 1
ATOM 805 C CA . LYS A 1 98 ? 3.614 -4.420 37.309 1.00 88.25 98 LYS A CA 1
ATOM 806 C C . LYS A 1 98 ? 3.180 -5.523 38.276 1.00 88.25 98 LYS A C 1
ATOM 808 O O . LYS A 1 98 ? 2.452 -5.261 39.230 1.00 88.25 98 LYS A O 1
ATOM 813 N N . TYR A 1 99 ? 3.637 -6.747 38.024 1.00 91.06 99 TYR A N 1
ATOM 814 C CA . TYR A 1 99 ? 3.356 -7.891 38.887 1.00 91.06 99 TYR A CA 1
ATOM 815 C C . TYR A 1 99 ? 4.291 -7.888 40.104 1.00 91.06 99 TYR A C 1
ATOM 817 O O . TYR A 1 99 ? 5.508 -7.954 39.944 1.00 91.06 99 TYR A O 1
ATOM 825 N N . TYR A 1 100 ? 3.716 -7.831 41.305 1.00 90.94 100 TYR A N 1
ATOM 826 C CA . TYR A 1 100 ? 4.422 -7.799 42.593 1.00 90.94 100 TYR A CA 1
ATOM 827 C C . TYR A 1 100 ? 4.093 -9.008 43.487 1.00 90.94 100 TYR A C 1
ATOM 829 O O . TYR A 1 100 ? 4.365 -8.989 44.683 1.00 90.94 100 TYR A O 1
ATOM 837 N N . GLY A 1 101 ? 3.515 -10.073 42.920 1.00 90.38 101 GLY A N 1
ATOM 838 C CA . GLY A 1 101 ? 3.131 -11.285 43.651 1.00 90.38 101 GLY A CA 1
ATOM 839 C C . GLY A 1 101 ? 1.619 -11.418 43.850 1.00 90.38 101 GLY A C 1
ATOM 840 O O . GLY A 1 101 ? 0.830 -10.897 43.059 1.00 90.38 101 GLY A O 1
ATOM 841 N N . GLN A 1 102 ? 1.209 -12.135 44.902 1.00 89.94 102 GLN A N 1
ATOM 842 C CA . GLN A 1 102 ? -0.201 -12.474 45.160 1.00 89.94 102 GLN A CA 1
ATOM 843 C C . GLN A 1 102 ? -1.091 -11.234 45.327 1.00 89.94 102 GLN A C 1
ATOM 845 O O . GLN A 1 102 ? -2.220 -11.218 44.838 1.00 89.94 102 GLN A O 1
ATOM 850 N N . GLU A 1 103 ? -0.551 -10.157 45.898 1.00 89.75 103 GLU A N 1
ATOM 851 C CA . GLU A 1 103 ? -1.250 -8.876 46.050 1.00 89.75 103 GLU A CA 1
ATOM 852 C C . GLU A 1 103 ? -1.723 -8.295 44.711 1.00 89.75 103 GLU A C 1
ATOM 854 O O . GLU A 1 103 ? -2.837 -7.781 44.606 1.00 89.75 103 GLU A O 1
ATOM 859 N N . SER A 1 104 ? -0.929 -8.440 43.643 1.00 90.06 104 SER A N 1
ATOM 860 C CA . SER A 1 104 ? -1.323 -7.991 42.303 1.00 90.06 104 SER A CA 1
ATOM 861 C C . SER A 1 104 ? -2.494 -8.803 41.742 1.00 90.06 104 SER A C 1
ATOM 863 O O . SER A 1 104 ? -3.335 -8.254 41.027 1.00 90.06 104 SER A O 1
ATOM 865 N N . ILE A 1 105 ? -2.590 -10.092 42.085 1.00 88.19 105 ILE A N 1
ATOM 866 C CA . ILE A 1 105 ? -3.693 -10.971 41.667 1.00 88.19 105 ILE A CA 1
ATOM 867 C C . ILE A 1 105 ? -4.976 -10.576 42.403 1.00 88.19 105 ILE A C 1
ATOM 869 O O . ILE A 1 105 ? -6.019 -10.388 41.772 1.00 88.19 105 ILE A O 1
ATOM 873 N N . ILE A 1 106 ? -4.887 -10.377 43.723 1.00 89.75 106 ILE A N 1
ATOM 874 C CA . ILE A 1 106 ? -6.011 -9.926 44.553 1.00 89.75 106 ILE A CA 1
ATOM 875 C C . ILE A 1 106 ? -6.520 -8.576 44.041 1.00 89.75 106 ILE A C 1
ATOM 877 O O . ILE A 1 106 ? -7.718 -8.413 43.811 1.00 89.75 106 ILE A O 1
ATOM 881 N N . PHE A 1 107 ? -5.622 -7.626 43.788 1.00 86.88 107 PHE A N 1
ATOM 882 C CA . PHE A 1 107 ? -5.969 -6.313 43.256 1.00 86.88 107 PHE A CA 1
ATOM 883 C C . PHE A 1 107 ? -6.661 -6.390 41.885 1.00 86.88 107 PHE A C 1
ATOM 885 O O . PHE A 1 107 ? -7.720 -5.793 41.700 1.00 86.88 107 PHE A O 1
ATOM 892 N N . THR A 1 108 ? -6.139 -7.199 40.957 1.00 87.44 108 THR A N 1
ATOM 893 C CA . THR A 1 108 ? -6.758 -7.403 39.633 1.00 87.44 108 THR A CA 1
ATOM 894 C C . THR A 1 108 ? -8.165 -7.998 39.758 1.00 87.44 108 THR A C 1
ATOM 896 O O . THR A 1 108 ? -9.095 -7.557 39.085 1.00 87.44 108 THR A O 1
ATOM 899 N N . SER A 1 109 ? -8.359 -8.955 40.673 1.00 85.56 109 SER A N 1
ATOM 900 C CA . SER A 1 109 ? -9.674 -9.559 40.922 1.00 85.56 109 SER A CA 1
ATOM 901 C C . SER A 1 109 ? -10.698 -8.575 41.504 1.00 85.56 109 SER A C 1
ATOM 903 O O . SER A 1 109 ? -11.896 -8.735 41.274 1.00 85.56 109 SER A O 1
ATOM 905 N N . ARG A 1 110 ? -10.238 -7.546 42.231 1.00 86.56 110 ARG A N 1
ATOM 906 C CA . ARG A 1 110 ? -11.084 -6.471 42.770 1.00 86.56 110 ARG A CA 1
ATOM 907 C C . ARG A 1 110 ? -11.456 -5.451 41.699 1.00 86.56 110 ARG A C 1
ATOM 909 O O . ARG A 1 110 ? -12.614 -5.060 41.644 1.00 86.56 110 ARG A O 1
ATOM 916 N N . ILE A 1 111 ? -10.513 -5.077 40.830 1.00 84.38 111 ILE A N 1
ATOM 917 C CA . ILE A 1 111 ? -10.776 -4.178 39.695 1.00 84.38 111 ILE A CA 1
ATOM 918 C C . ILE A 1 111 ? -11.822 -4.771 38.752 1.00 84.38 111 ILE A C 1
ATOM 920 O O . ILE A 1 111 ? -12.722 -4.061 38.337 1.00 84.38 111 ILE A O 1
ATOM 924 N N . ASN A 1 112 ? -11.749 -6.070 38.458 1.00 75.75 112 ASN A N 1
ATOM 925 C CA . ASN A 1 112 ? -12.699 -6.714 37.545 1.00 75.75 112 ASN A CA 1
ATOM 926 C C . ASN A 1 112 ? -14.124 -6.864 38.115 1.00 75.75 112 ASN A C 1
ATOM 928 O O . ASN A 1 112 ? -15.021 -7.272 37.382 1.00 75.75 112 ASN A O 1
ATOM 932 N N . LYS A 1 113 ? -14.325 -6.613 39.416 1.00 77.25 113 LYS A N 1
ATOM 933 C CA . LYS A 1 113 ? -15.649 -6.624 40.061 1.00 77.25 113 LYS A CA 1
ATOM 934 C C . LYS A 1 113 ? -16.315 -5.244 40.110 1.00 77.25 113 LYS A C 1
ATOM 936 O O . LYS A 1 113 ? -17.502 -5.198 40.424 1.00 77.25 113 LYS A O 1
ATOM 941 N N . LEU A 1 114 ? -15.556 -4.169 39.887 1.00 63.81 114 LEU A N 1
ATOM 942 C CA . LEU A 1 114 ? -16.052 -2.791 39.780 1.00 63.81 114 LEU A CA 1
ATOM 943 C C . LEU A 1 114 ? -16.673 -2.559 38.400 1.00 63.81 114 LEU A C 1
ATOM 945 O O . LEU A 1 114 ? -17.685 -1.829 38.355 1.00 63.81 114 LEU A O 1
#

Sequence (114 aa):
MYRKPTHTGLYLLWDSNQSRRYKLGLIKTLVIRIYRLCSTKEIINNELDLLRKTLTNNGYPPHIIKRGITEGEILIKTMSQTKKAEDKNKNVIFFTIKYYGQESIIFTSRINKL

Radius of gyration: 21.61 Å; chains: 1; bounding box: 38×32×62 Å